Protein AF-A0A2Z6URV4-F1 (afdb_monomer)

Sequence (163 aa):
MILLESSAQSSVCFLTLTPKENLFCMLEANNQGENQIFLYEVVFSGSSGSLPQRFSRTVLRIPKSRMSQETQRLLRQGAKILSIKPLDPETVSIKPTSPPQPWWVEITTTQPKCLYYFGPFESFSEALSHQSGYIEDLQSESAVGINSEIKQCQPEVLTQEYF

Solvent-accessible surface area (backbone atoms only — not comparable to full-atom values): 10252 Å² total; per-residue (Å²): 135,84,88,84,82,88,80,88,79,92,79,87,81,88,76,97,72,59,84,74,57,56,65,68,71,66,74,80,80,73,100,82,54,74,83,39,31,25,40,35,34,32,36,50,61,79,91,75,79,101,60,94,73,77,70,52,75,44,76,43,83,39,39,54,85,45,40,69,63,52,50,54,52,38,53,76,62,46,35,46,79,76,45,79,42,77,47,60,82,54,82,82,44,91,68,66,96,50,79,84,58,36,24,29,36,37,37,41,31,60,38,70,34,33,41,38,53,47,70,82,22,98,37,68,68,58,37,58,69,49,50,60,58,59,51,53,52,41,48,73,71,64,46,36,70,73,46,76,49,79,44,70,55,80,78,94,64,51,69,48,80,57,133

Foldseek 3Di:
DDDDDDDDDDDDDDDDDDPVVVVVVPPPPDDPFQAWKKWWFKWQDDPDDDDPPPRDRDIDIHGPVCCVVVVVVCVVRRIDTPDIGTPPPCVVPDPPPDDFQFKWKWKAFDVQGKIAIDDRHNDPVVNVVCNVVVVVVCVVVVTHDIDIDIDRDDDPDGMDTDD

Secondary structure (DSSP, 8-state):
------------------TTTHHHHT----SS-TT-EEEEEEEE----SSS-----EEEEEEEGGGHHHHHHHHHHTTEEEEEEEEE-GGGSS---SSPPPPEEEEEEETBTEEEEEEEEESSHHHHHHHHHHHHHHHHHTT-BS-EEEEEE---S-SEEEE-

Radius of gyration: 31.07 Å; Cα contacts (8 Å, |Δi|>4): 210; chains: 1; bounding box: 73×32×101 Å

Mean predicted aligned error: 18.46 Å

Nearest PDB structures (foldseek):
  7ext-assembly1_a1  TM=7.953E-01  e=1.499E-01  Picosynechococcus sp. PCC 7002
  7eyd-assembly1_N7  TM=6.456E-01  e=1.680E-01  Nostoc sp. PCC 7120 = FACHB-418
  7eyd-assembly1_N1  TM=5.554E-01  e=1.417E-01  Nostoc sp. PCC 7120 = FACHB-418
  7eyd-assembly1_G8  TM=6.753E-01  e=1.034E+00  Nostoc sp. PCC 7120 = FACHB-418
  7ext-assembly1_N7  TM=7.117E-01  e=2.715E+00  Picosynechococcus sp. PCC 7002

Organism: NCBI:txid1979544

pLDDT: mean 72.74, std 21.26, range [30.39, 96.75]

Structure (mmCIF, N/CA/C/O backbone):
data_AF-A0A2Z6URV4-F1
#
_entry.id   AF-A0A2Z6URV4-F1
#
loop_
_atom_site.group_PDB
_atom_site.id
_atom_site.type_symbol
_atom_site.label_atom_id
_atom_site.label_alt_id
_atom_site.label_comp_id
_atom_site.label_asym_id
_atom_site.label_entity_id
_atom_site.label_seq_id
_atom_site.pdbx_PDB_ins_code
_atom_site.Cartn_x
_atom_site.Cartn_y
_atom_site.Cartn_z
_atom_site.occupancy
_atom_site.B_iso_or_equiv
_atom_site.auth_seq_id
_atom_site.auth_comp_id
_atom_site.auth_asym_id
_atom_site.auth_atom_id
_atom_site.pdbx_PDB_model_num
ATOM 1 N N . MET A 1 1 ? 14.834 0.439 -72.183 1.00 32.91 1 MET A N 1
ATOM 2 C CA . MET A 1 1 ? 13.738 1.304 -71.711 1.00 32.91 1 MET A CA 1
ATOM 3 C C . MET A 1 1 ? 12.873 0.462 -70.788 1.00 32.91 1 MET A C 1
ATOM 5 O O . MET A 1 1 ? 12.357 -0.536 -71.255 1.00 32.91 1 MET A O 1
ATOM 9 N N . ILE A 1 2 ? 12.789 0.876 -69.519 1.00 31.44 2 ILE A N 1
ATOM 10 C CA . ILE A 1 2 ? 11.707 0.610 -68.553 1.00 31.44 2 ILE A CA 1
ATOM 11 C C . ILE A 1 2 ? 11.575 -0.817 -67.959 1.00 31.44 2 ILE A C 1
ATOM 13 O O . ILE A 1 2 ? 11.207 -1.762 -68.639 1.00 31.44 2 ILE A O 1
ATOM 17 N N . LEU A 1 3 ? 11.844 -0.842 -66.641 1.00 39.00 3 LEU A N 1
ATOM 18 C CA . LEU A 1 3 ? 11.206 -1.535 -65.503 1.00 39.00 3 LEU A CA 1
ATOM 19 C C . LEU A 1 3 ? 10.909 -3.040 -65.556 1.00 39.00 3 LEU A C 1
ATOM 21 O O . LEU A 1 3 ? 10.196 -3.513 -66.428 1.00 39.00 3 LEU A O 1
ATOM 25 N N . LEU A 1 4 ? 11.280 -3.716 -64.461 1.00 30.39 4 LEU A N 1
ATOM 26 C CA . LEU A 1 4 ? 10.335 -4.471 -63.628 1.00 30.39 4 LEU A CA 1
ATOM 27 C C . LEU A 1 4 ? 10.870 -4.548 -62.186 1.00 30.39 4 LEU A C 1
ATOM 29 O O . LEU A 1 4 ? 11.979 -5.019 -61.938 1.00 30.39 4 LEU A O 1
ATOM 33 N N . GLU A 1 5 ? 10.075 -4.014 -61.260 1.00 35.75 5 GLU A N 1
ATOM 34 C CA . GLU A 1 5 ? 10.215 -4.162 -59.812 1.00 35.75 5 GLU A CA 1
ATOM 35 C C . GLU A 1 5 ? 9.724 -5.539 -59.332 1.00 35.75 5 GLU A C 1
ATOM 37 O O . GLU A 1 5 ? 8.791 -6.100 -59.896 1.00 35.75 5 GLU A O 1
ATOM 42 N N . SER A 1 6 ? 10.305 -5.959 -58.200 1.00 38.31 6 SER A N 1
ATOM 43 C CA . SER A 1 6 ? 9.721 -6.750 -57.105 1.00 38.31 6 SER A CA 1
ATOM 44 C C . SER A 1 6 ? 9.217 -8.177 -57.378 1.00 38.31 6 SER A C 1
ATOM 46 O O . SER A 1 6 ? 8.187 -8.389 -58.005 1.00 38.31 6 SER A O 1
ATOM 48 N N . SER A 1 7 ? 9.881 -9.168 -56.768 1.00 33.09 7 SER A N 1
ATOM 49 C CA . SER A 1 7 ? 9.274 -10.019 -55.726 1.00 33.09 7 SER A CA 1
ATOM 50 C C . SER A 1 7 ? 10.243 -11.123 -55.269 1.00 33.09 7 SER A C 1
ATOM 52 O O . SER A 1 7 ? 10.761 -11.883 -56.078 1.00 33.09 7 SER A O 1
ATOM 54 N N . ALA A 1 8 ? 10.467 -11.152 -53.952 1.00 39.38 8 ALA A N 1
ATOM 55 C CA . ALA A 1 8 ? 10.707 -12.291 -53.061 1.00 39.38 8 ALA A CA 1
ATOM 56 C C . ALA A 1 8 ? 11.525 -13.513 -53.552 1.00 39.38 8 ALA A C 1
ATOM 58 O O . ALA A 1 8 ? 11.073 -14.273 -54.395 1.00 39.38 8 ALA A O 1
ATOM 59 N N . GLN A 1 9 ? 12.610 -13.849 -52.843 1.00 36.88 9 GLN A N 1
ATOM 60 C CA . GLN A 1 9 ? 12.601 -14.950 -51.859 1.00 36.88 9 GLN A CA 1
ATOM 61 C C . GLN A 1 9 ? 13.996 -15.244 -51.293 1.00 36.88 9 GLN A C 1
ATOM 63 O O . GLN A 1 9 ? 14.998 -15.340 -51.993 1.00 36.88 9 GLN A O 1
ATOM 68 N N . SER A 1 10 ? 13.984 -15.389 -49.971 1.00 43.56 10 SER A N 1
ATOM 69 C CA . SER A 1 10 ? 14.932 -16.093 -49.117 1.00 43.56 10 SER A CA 1
ATOM 70 C C . SER A 1 10 ? 15.637 -17.275 -49.796 1.00 43.56 10 SER A C 1
ATOM 72 O O . SER A 1 10 ? 14.978 -18.198 -50.263 1.00 43.56 10 SER A O 1
ATOM 74 N N . SER A 1 11 ? 16.970 -17.300 -49.747 1.00 36.69 11 SER A N 1
ATOM 75 C CA . SER A 1 11 ? 17.703 -18.557 -49.593 1.00 36.69 11 SER A CA 1
ATOM 76 C C . SER A 1 11 ? 19.058 -18.317 -48.930 1.00 36.69 11 SER A C 1
ATOM 78 O O . SER A 1 11 ? 20.014 -17.814 -49.514 1.00 36.69 11 SER A O 1
ATOM 80 N N . VAL A 1 12 ? 19.060 -18.687 -47.658 1.00 45.56 12 VAL A N 1
ATOM 81 C CA . VAL A 1 12 ? 20.154 -18.992 -46.737 1.00 45.56 12 VAL A CA 1
ATOM 82 C C . VAL A 1 12 ? 21.367 -19.622 -47.431 1.00 45.56 12 VAL A C 1
ATOM 84 O O . VAL A 1 12 ? 21.182 -20.540 -48.223 1.00 45.56 12 VAL A O 1
ATOM 87 N N . CYS A 1 13 ? 22.590 -19.226 -47.050 1.00 33.91 13 CYS A N 1
ATOM 88 C CA . CYS A 1 13 ? 23.722 -20.158 -47.019 1.00 33.91 13 CYS A CA 1
ATOM 89 C C . CYS A 1 13 ? 24.856 -19.713 -46.073 1.00 33.91 13 CYS A C 1
ATOM 91 O O . CYS A 1 13 ? 25.633 -18.810 -46.368 1.00 33.91 13 CYS A O 1
ATOM 93 N N . PHE A 1 14 ? 24.915 -20.430 -44.949 1.00 39.03 14 PHE A N 1
ATOM 94 C CA . PHE A 1 14 ? 26.094 -20.998 -44.288 1.00 39.03 14 PHE A CA 1
ATOM 95 C C . PHE A 1 14 ? 27.317 -20.114 -44.025 1.00 39.03 14 PHE A C 1
ATOM 97 O O . PHE A 1 14 ? 28.254 -20.064 -44.814 1.00 39.03 14 PHE A O 1
ATOM 104 N N . LEU A 1 15 ? 27.404 -19.627 -42.785 1.00 32.34 15 LEU A N 1
ATOM 105 C CA . LEU A 1 15 ? 28.657 -19.687 -42.038 1.00 32.34 15 LEU A CA 1
ATOM 106 C C . LEU A 1 15 ? 28.385 -20.384 -40.705 1.00 32.34 15 LEU A C 1
ATOM 108 O O . LEU A 1 15 ? 27.363 -20.168 -40.061 1.00 32.34 15 LEU A O 1
ATOM 112 N N . THR A 1 16 ? 29.281 -21.300 -40.373 1.00 39.88 16 THR A N 1
ATOM 113 C CA . THR A 1 16 ? 29.257 -22.214 -39.234 1.00 39.88 16 THR A CA 1
ATOM 114 C C . THR A 1 16 ? 29.118 -21.453 -37.919 1.00 39.88 16 THR A C 1
ATOM 116 O O . THR A 1 16 ? 30.080 -20.839 -37.460 1.00 39.88 16 THR A O 1
ATOM 119 N N . LEU A 1 17 ? 27.934 -21.497 -37.315 1.00 36.38 17 LEU A N 1
ATOM 120 C CA . LEU A 1 17 ? 27.650 -20.843 -36.043 1.00 36.38 17 LEU A CA 1
ATOM 121 C C . LEU A 1 17 ? 27.119 -21.877 -35.056 1.00 36.38 17 LEU A C 1
ATOM 123 O O . LEU A 1 17 ? 26.386 -22.805 -35.403 1.00 36.38 17 LEU A O 1
ATOM 127 N N . THR A 1 18 ? 27.619 -21.778 -33.835 1.00 41.25 18 THR A N 1
ATOM 128 C CA . THR A 1 18 ? 27.490 -22.812 -32.806 1.00 41.25 18 THR A CA 1
ATOM 129 C C . THR A 1 18 ? 26.054 -22.884 -32.267 1.00 41.25 18 THR A C 1
ATOM 131 O O . THR A 1 18 ? 25.311 -21.905 -32.360 1.00 41.25 18 THR A O 1
ATOM 134 N N . PRO A 1 19 ? 25.636 -23.995 -31.624 1.00 42.56 19 PRO A N 1
ATOM 135 C CA . PRO A 1 19 ? 24.257 -24.180 -31.151 1.00 42.56 19 PRO A CA 1
ATOM 136 C C . PRO A 1 19 ? 23.740 -23.090 -30.193 1.00 42.56 19 PRO A C 1
ATOM 138 O O . PRO A 1 19 ? 22.533 -22.964 -30.008 1.00 42.56 19 PRO A O 1
ATOM 141 N N . LYS A 1 20 ? 24.631 -22.292 -29.583 1.00 40.00 20 LYS A N 1
ATOM 142 C CA . LYS A 1 20 ? 24.274 -21.192 -28.672 1.00 40.00 20 LYS A CA 1
ATOM 143 C C . LYS A 1 20 ? 23.877 -19.894 -29.380 1.00 40.00 20 LYS A C 1
ATOM 145 O O . LYS A 1 20 ? 23.189 -19.081 -28.774 1.00 40.00 20 LYS A O 1
ATOM 150 N N . GLU A 1 21 ? 24.252 -19.706 -30.643 1.00 40.84 21 GLU A N 1
ATOM 151 C CA . GLU A 1 21 ? 23.879 -18.513 -31.423 1.00 40.84 21 GLU A CA 1
ATOM 152 C C . GLU A 1 21 ? 22.463 -18.630 -32.003 1.00 40.84 21 GLU A C 1
ATOM 154 O O . GLU A 1 21 ? 21.810 -17.626 -32.281 1.00 40.84 21 GLU A O 1
ATOM 159 N N . ASN A 1 22 ? 21.932 -19.855 -32.061 1.00 37.19 22 ASN A N 1
ATOM 160 C CA . ASN A 1 22 ? 20.569 -20.131 -32.506 1.00 37.19 22 ASN A CA 1
ATOM 161 C C . ASN A 1 22 ? 19.503 -19.576 -31.539 1.00 37.19 22 ASN A C 1
ATOM 163 O O . ASN A 1 22 ? 18.389 -19.263 -31.947 1.00 37.19 22 ASN A O 1
ATOM 167 N N . LEU A 1 23 ? 19.853 -19.364 -30.264 1.00 41.25 23 LEU A N 1
ATOM 168 C CA . LEU A 1 23 ? 18.936 -18.745 -29.304 1.00 41.25 23 LEU A CA 1
ATOM 169 C C . LEU A 1 23 ? 18.736 -17.243 -29.577 1.00 41.25 23 LEU A C 1
ATOM 171 O O . LEU A 1 23 ? 17.690 -16.696 -29.240 1.00 41.25 23 LEU A O 1
ATOM 175 N N . PHE A 1 24 ? 19.710 -16.576 -30.207 1.00 43.00 24 PHE A N 1
ATOM 176 C CA . PHE A 1 24 ? 19.638 -15.136 -30.468 1.00 43.00 24 PHE A CA 1
ATOM 177 C C . PHE A 1 24 ? 18.809 -14.814 -31.720 1.00 43.00 24 PHE A C 1
ATOM 179 O O . PHE A 1 24 ? 18.097 -13.814 -31.739 1.00 43.00 24 PHE A O 1
ATOM 186 N N . CYS A 1 25 ? 18.836 -15.686 -32.734 1.00 38.28 25 CYS A N 1
ATOM 187 C CA . CYS A 1 25 ? 18.026 -15.540 -33.950 1.00 38.28 25 CYS A CA 1
ATOM 188 C C . CYS A 1 25 ? 16.560 -15.978 -33.783 1.00 38.28 25 CYS A C 1
ATOM 190 O O . CYS A 1 25 ? 15.726 -15.619 -34.606 1.00 38.28 25 CYS A O 1
ATOM 192 N N . MET A 1 26 ? 16.217 -16.730 -32.733 1.00 34.28 26 MET A N 1
ATOM 193 C CA . MET A 1 26 ? 14.846 -17.215 -32.512 1.00 34.28 26 MET A CA 1
ATOM 194 C C . MET A 1 26 ? 13.919 -16.224 -31.786 1.00 34.28 26 MET A C 1
ATOM 196 O O . MET A 1 26 ? 12.723 -16.484 -31.673 1.00 34.28 26 MET A O 1
ATOM 200 N N . LEU A 1 27 ? 14.420 -15.081 -31.309 1.00 46.38 27 LEU A N 1
ATOM 201 C CA . LEU A 1 27 ? 13.614 -14.074 -30.599 1.00 46.38 27 LEU A CA 1
ATOM 202 C C . LEU A 1 27 ? 12.979 -13.028 -31.536 1.00 46.38 27 LEU A C 1
ATOM 204 O O . LEU A 1 27 ? 12.795 -11.875 -31.150 1.00 46.38 27 LEU A O 1
ATOM 208 N N . GLU A 1 28 ? 12.601 -13.424 -32.751 1.00 52.31 28 GLU A N 1
ATOM 209 C CA . GLU A 1 28 ? 11.844 -12.582 -33.693 1.00 52.31 28 GLU A CA 1
ATOM 210 C C . GLU A 1 28 ? 10.381 -13.035 -33.846 1.00 52.31 28 GLU A C 1
ATOM 212 O O . GLU A 1 28 ? 9.791 -12.954 -34.919 1.00 52.31 28 GLU A O 1
ATOM 217 N N . ALA A 1 29 ? 9.756 -13.488 -32.757 1.00 46.50 29 ALA A N 1
ATOM 218 C CA . ALA A 1 29 ? 8.335 -13.833 -32.743 1.00 46.50 29 ALA A CA 1
ATOM 219 C C . ALA A 1 29 ? 7.583 -13.062 -31.649 1.00 46.50 29 ALA A C 1
ATOM 221 O O . ALA A 1 29 ? 7.382 -13.561 -30.546 1.00 46.50 29 ALA A O 1
ATOM 222 N N . ASN A 1 30 ? 7.225 -11.808 -31.946 1.00 47.50 30 ASN A N 1
ATOM 223 C CA . ASN A 1 30 ? 5.899 -11.211 -31.712 1.00 47.50 30 ASN A CA 1
ATOM 224 C C . ASN A 1 30 ? 5.965 -9.682 -31.804 1.00 47.50 30 ASN A C 1
ATOM 226 O O . ASN A 1 30 ? 6.687 -9.008 -31.066 1.00 47.50 30 ASN A O 1
ATOM 230 N N . ASN A 1 31 ? 5.160 -9.145 -32.717 1.00 54.34 31 ASN A N 1
ATOM 231 C CA . ASN A 1 31 ? 5.124 -7.742 -33.108 1.00 54.34 31 ASN A CA 1
ATOM 232 C C . ASN A 1 31 ? 4.246 -6.900 -32.152 1.00 54.34 31 ASN A C 1
ATOM 234 O O . ASN A 1 31 ? 3.222 -6.345 -32.536 1.00 54.34 31 ASN A O 1
ATOM 238 N N . GLN A 1 32 ? 4.608 -6.887 -30.865 1.00 49.88 32 GLN A N 1
ATOM 239 C CA . GLN A 1 32 ? 3.918 -6.145 -29.792 1.00 49.88 32 GLN A CA 1
ATOM 240 C C . GLN A 1 32 ? 4.928 -5.410 -28.881 1.00 49.88 32 GLN A C 1
ATOM 242 O O . GLN A 1 32 ? 4.760 -5.335 -27.669 1.00 49.88 32 GLN A O 1
ATOM 247 N N . GLY A 1 33 ? 6.028 -4.888 -29.441 1.00 53.69 33 GLY A N 1
ATOM 248 C CA . GLY A 1 33 ? 7.065 -4.224 -28.635 1.00 53.69 33 GLY A CA 1
ATOM 249 C C . GLY A 1 33 ? 8.166 -3.502 -29.412 1.00 53.69 33 GLY A C 1
ATOM 250 O O . GLY A 1 33 ? 9.303 -3.461 -28.943 1.00 53.69 33 GLY A O 1
ATOM 251 N N . GLU A 1 34 ? 7.874 -2.954 -30.598 1.00 57.16 34 GLU A N 1
ATOM 252 C CA . GLU A 1 34 ? 8.893 -2.326 -31.463 1.00 57.16 34 GLU A CA 1
ATOM 253 C C . GLU A 1 34 ? 9.582 -1.103 -30.835 1.00 57.16 34 GLU A C 1
ATOM 255 O O . GLU A 1 34 ? 10.716 -0.787 -31.194 1.00 57.16 34 GLU A O 1
ATOM 260 N N . ASN A 1 35 ? 8.954 -0.457 -29.847 1.00 63.41 35 ASN A N 1
ATOM 261 C CA . ASN A 1 35 ? 9.503 0.730 -29.186 1.00 63.41 35 ASN A CA 1
ATOM 262 C C . ASN A 1 35 ? 10.255 0.434 -27.873 1.00 63.41 35 ASN A C 1
ATOM 264 O O . ASN A 1 35 ? 10.604 1.358 -27.138 1.00 63.41 35 ASN A O 1
ATOM 268 N N . GLN A 1 36 ? 10.507 -0.840 -27.549 1.00 74.81 36 GLN A N 1
ATOM 269 C CA . GLN A 1 36 ? 11.273 -1.196 -26.355 1.00 74.81 36 GLN A CA 1
ATOM 270 C C . GLN A 1 36 ? 12.756 -0.866 -26.575 1.00 74.81 36 GLN A C 1
ATOM 272 O O . GLN A 1 36 ? 13.424 -1.460 -27.421 1.00 74.81 36 GLN A O 1
ATOM 277 N N . ILE A 1 37 ? 13.278 0.099 -25.823 1.00 80.00 37 ILE A N 1
ATOM 278 C CA . ILE A 1 37 ? 14.696 0.475 -25.843 1.00 80.00 37 ILE A CA 1
ATOM 279 C C . ILE A 1 37 ? 15.424 -0.357 -24.787 1.00 80.00 37 ILE A C 1
ATOM 281 O O . ILE A 1 37 ? 14.854 -0.674 -23.753 1.00 80.00 37 ILE A O 1
ATOM 285 N N . PHE A 1 38 ? 16.684 -0.702 -25.019 1.00 81.69 38 PHE A N 1
ATOM 286 C CA . PHE A 1 38 ? 17.552 -1.375 -24.058 1.00 81.69 38 PHE A CA 1
ATOM 287 C C . PHE A 1 38 ? 18.793 -0.529 -23.775 1.00 81.69 38 PHE A C 1
ATOM 289 O O . PHE A 1 38 ? 19.325 0.127 -24.669 1.00 81.69 38 PHE A O 1
ATOM 296 N N . LEU A 1 39 ? 19.266 -0.550 -22.533 1.00 83.19 39 LEU A N 1
ATOM 297 C CA . LEU A 1 39 ? 20.529 0.033 -22.104 1.00 83.19 39 LEU A CA 1
ATOM 298 C C . LEU A 1 39 ? 21.617 -1.035 -22.129 1.00 83.19 39 LEU A C 1
ATOM 300 O O . LEU A 1 39 ? 21.565 -2.005 -21.374 1.00 83.19 39 LEU A O 1
ATOM 304 N N . TYR A 1 40 ? 22.598 -0.829 -22.997 1.00 84.44 40 TYR A N 1
ATOM 305 C CA . TYR A 1 40 ? 23.772 -1.669 -23.159 1.00 84.44 40 TYR A CA 1
ATOM 306 C C . TYR A 1 40 ? 24.953 -0.992 -22.506 1.00 84.44 40 TYR A C 1
ATOM 308 O O . TYR A 1 40 ? 25.464 0.007 -23.004 1.00 84.44 40 TYR A O 1
ATOM 316 N N . GLU A 1 41 ? 25.408 -1.544 -21.401 1.00 84.06 41 GLU A N 1
ATOM 317 C CA . GLU A 1 41 ? 26.642 -1.112 -20.786 1.00 84.06 41 GLU A CA 1
ATOM 318 C C . GLU A 1 41 ? 27.808 -1.855 -21.430 1.00 84.06 41 GLU A C 1
ATOM 320 O O . GLU A 1 41 ? 27.907 -3.077 -21.326 1.00 84.06 41 GLU A O 1
ATOM 325 N N . VAL A 1 42 ? 28.675 -1.126 -22.125 1.00 82.94 42 VAL A N 1
ATOM 326 C CA . VAL A 1 42 ? 29.760 -1.694 -22.925 1.00 82.94 42 VAL A CA 1
ATOM 327 C C . VAL A 1 42 ? 31.103 -1.085 -22.556 1.00 82.94 42 VAL A C 1
ATOM 329 O O . VAL A 1 42 ? 31.213 0.087 -22.189 1.00 82.94 42 VAL A O 1
ATOM 332 N N . VAL A 1 43 ? 32.152 -1.890 -22.675 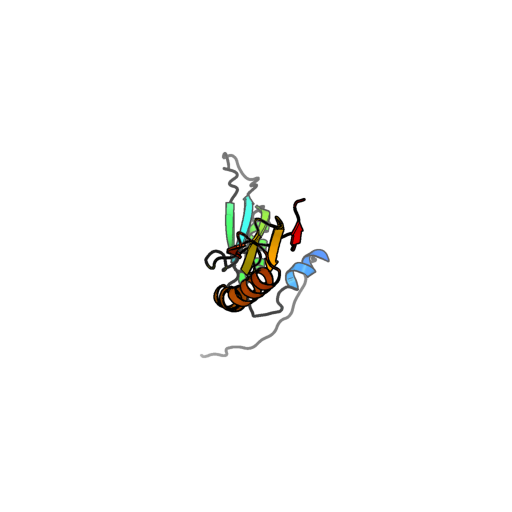1.00 82.44 43 VAL A N 1
ATOM 333 C CA . VAL A 1 43 ? 33.541 -1.459 -22.521 1.00 82.44 43 VAL A CA 1
ATOM 334 C C . VAL A 1 43 ? 34.287 -1.772 -23.807 1.00 82.44 43 VAL A C 1
ATOM 336 O O . VAL A 1 43 ? 34.326 -2.919 -24.244 1.00 82.44 43 VAL A O 1
ATOM 339 N N . PHE A 1 44 ? 34.909 -0.759 -24.400 1.00 71.44 44 PHE A N 1
ATOM 340 C CA . PHE A 1 44 ? 35.762 -0.923 -25.572 1.00 71.44 44 PHE A CA 1
ATOM 34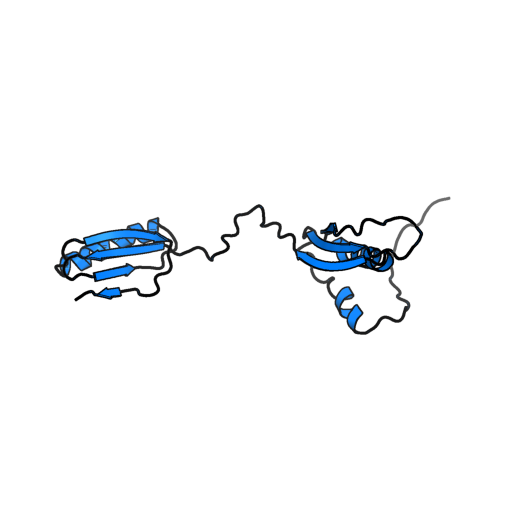1 C C . PHE A 1 44 ? 37.187 -1.205 -25.114 1.00 71.44 44 PHE A C 1
ATOM 343 O O . PHE A 1 44 ? 37.810 -0.355 -24.479 1.00 71.44 44 PHE A O 1
ATOM 350 N N . SER A 1 45 ? 37.703 -2.394 -25.417 1.00 62.97 45 SER A N 1
ATOM 351 C CA . SER A 1 45 ? 39.097 -2.748 -25.156 1.00 62.97 45 SER A CA 1
ATOM 352 C C . SER A 1 45 ? 39.830 -2.800 -26.493 1.00 62.97 45 SER A C 1
ATOM 354 O O . SER A 1 45 ? 39.869 -3.832 -27.152 1.00 62.97 45 SER A O 1
ATOM 356 N N . GLY A 1 46 ? 40.325 -1.651 -26.954 1.00 57.31 46 GLY A N 1
ATOM 357 C CA . GLY A 1 46 ? 41.094 -1.580 -28.194 1.00 57.31 46 GLY A CA 1
ATOM 358 C C . GLY A 1 46 ? 42.536 -2.019 -27.958 1.00 57.31 46 GLY A C 1
ATOM 359 O O . GLY A 1 46 ? 43.255 -1.370 -27.205 1.00 57.31 46 GLY A O 1
ATOM 360 N N . SER A 1 47 ? 42.975 -3.088 -28.622 1.00 57.09 47 SER A N 1
ATOM 361 C CA . SER A 1 47 ? 44.394 -3.401 -28.811 1.00 57.09 47 SER A CA 1
ATOM 362 C C . SER A 1 47 ? 44.832 -2.944 -30.204 1.00 57.09 47 SER A C 1
ATOM 364 O O . SER A 1 47 ? 44.975 -3.756 -31.115 1.00 57.09 47 SER A O 1
ATOM 366 N N . SER A 1 48 ? 45.008 -1.639 -30.407 1.00 54.16 48 SER A N 1
ATOM 367 C CA . SER A 1 48 ? 45.636 -1.136 -31.634 1.00 54.16 48 SER A CA 1
ATOM 368 C C . SER A 1 48 ? 46.248 0.253 -31.430 1.00 54.16 48 SER A C 1
ATOM 370 O O . SER A 1 48 ? 45.524 1.241 -31.394 1.00 54.16 48 SER A O 1
ATOM 372 N N . GLY A 1 49 ? 47.582 0.309 -31.339 1.00 52.97 49 GLY A N 1
ATOM 373 C CA . GLY A 1 49 ? 48.389 1.483 -31.704 1.00 52.97 49 GLY A CA 1
ATOM 374 C C . GLY A 1 49 ? 48.514 2.630 -30.688 1.00 52.97 49 GLY A C 1
ATOM 375 O O . GLY A 1 49 ? 47.693 3.534 -30.660 1.00 52.97 49 GLY A O 1
ATOM 376 N N . SER A 1 50 ? 49.608 2.613 -29.917 1.00 53.44 50 SER A N 1
ATOM 377 C CA . SER A 1 50 ? 50.454 3.753 -29.482 1.00 53.44 50 SER A CA 1
ATOM 378 C C . SER A 1 50 ? 49.866 5.089 -28.972 1.00 53.44 50 SER A C 1
ATOM 380 O O . SER A 1 50 ? 50.621 6.055 -28.884 1.00 53.44 50 SER A O 1
ATOM 382 N N . LEU A 1 51 ? 48.600 5.190 -28.566 1.00 45.78 51 LEU A N 1
ATOM 383 C CA . LEU A 1 51 ? 48.080 6.352 -27.824 1.00 45.78 51 LEU A CA 1
ATOM 384 C C . LEU A 1 51 ? 47.322 5.895 -26.566 1.00 45.78 51 LEU A C 1
ATOM 386 O O . LEU A 1 51 ? 46.752 4.802 -26.578 1.00 45.78 51 LEU A O 1
ATOM 390 N N . PRO A 1 52 ? 47.306 6.683 -25.468 1.00 45.56 52 PRO A N 1
ATOM 391 C CA . PRO A 1 52 ? 46.570 6.331 -24.255 1.00 45.56 52 PRO A CA 1
ATOM 392 C C . PRO A 1 52 ? 45.060 6.373 -24.534 1.00 45.56 52 PRO A C 1
ATOM 394 O O . PRO A 1 52 ? 44.386 7.391 -24.381 1.00 45.56 52 PRO A O 1
ATOM 397 N N . GLN A 1 53 ? 44.539 5.239 -24.994 1.00 54.22 53 GLN A N 1
ATOM 398 C CA . GLN A 1 53 ? 43.141 5.014 -25.320 1.00 54.22 53 GLN A CA 1
ATOM 399 C C . GLN A 1 53 ? 42.334 5.055 -24.017 1.00 54.22 53 GLN A C 1
ATOM 401 O O . GLN A 1 53 ? 42.426 4.157 -23.181 1.00 54.22 53 GLN A O 1
ATOM 406 N N . ARG A 1 54 ? 41.545 6.114 -23.817 1.00 51.12 54 ARG A N 1
ATOM 407 C CA . ARG A 1 54 ? 40.620 6.239 -22.682 1.00 51.12 54 ARG A CA 1
ATOM 408 C C . ARG A 1 54 ? 39.632 5.068 -22.737 1.00 51.12 54 ARG A C 1
ATOM 410 O O . ARG A 1 54 ? 38.696 5.099 -23.531 1.00 51.12 54 ARG A O 1
ATOM 417 N N . PHE A 1 55 ? 39.847 4.028 -21.928 1.00 54.88 55 PHE A N 1
ATOM 418 C CA . PHE A 1 55 ? 38.899 2.924 -21.751 1.00 54.88 55 PHE A CA 1
ATOM 419 C C . PHE A 1 55 ? 37.598 3.494 -21.173 1.00 54.88 55 PHE A C 1
ATOM 421 O O . PHE A 1 55 ? 37.447 3.688 -19.970 1.00 54.88 55 PHE A O 1
ATOM 428 N N . SER A 1 56 ? 36.680 3.853 -22.064 1.00 63.09 56 SER A N 1
ATOM 429 C CA . SER A 1 56 ? 35.439 4.542 -21.740 1.00 63.09 56 SER A CA 1
ATOM 430 C C . SER A 1 56 ? 34.326 3.515 -21.607 1.00 63.09 56 SER A C 1
ATOM 432 O O . SER A 1 56 ? 33.761 3.068 -22.609 1.00 63.09 56 SER A O 1
ATOM 434 N N . ARG A 1 57 ? 34.002 3.126 -20.371 1.00 77.62 57 ARG A N 1
ATOM 435 C CA . ARG A 1 57 ? 32.740 2.437 -20.075 1.00 77.62 57 ARG A CA 1
ATOM 436 C C . ARG A 1 57 ? 31.600 3.340 -20.538 1.00 77.62 57 ARG A C 1
ATOM 438 O O . ARG A 1 57 ? 31.491 4.472 -20.080 1.00 77.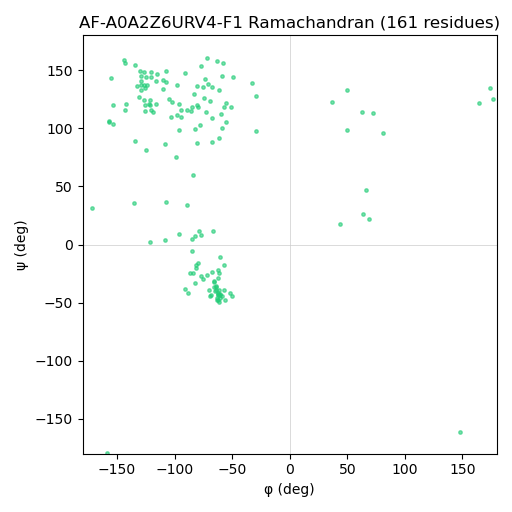62 57 ARG A O 1
ATOM 445 N N . THR A 1 58 ? 30.808 2.862 -21.487 1.00 76.62 58 THR A N 1
ATOM 446 C CA . THR A 1 58 ? 29.785 3.661 -22.168 1.00 76.62 58 THR A CA 1
ATOM 447 C C . THR A 1 58 ? 28.465 2.911 -22.138 1.00 76.62 58 THR A C 1
ATOM 449 O O . THR A 1 58 ? 28.440 1.693 -22.291 1.00 76.62 58 THR A O 1
ATOM 452 N N . VAL A 1 59 ? 27.366 3.635 -21.938 1.00 80.81 59 VAL A N 1
ATOM 453 C CA . VAL A 1 59 ? 26.012 3.075 -21.974 1.00 80.81 59 VAL A CA 1
ATOM 454 C C . VAL A 1 59 ? 25.339 3.497 -23.276 1.00 80.81 59 VAL A C 1
ATOM 456 O O . VAL A 1 59 ? 25.275 4.685 -23.584 1.00 80.81 59 VAL A O 1
ATOM 459 N N . LEU A 1 60 ? 24.847 2.529 -24.045 1.00 82.81 60 LEU A N 1
ATOM 460 C CA . LEU A 1 60 ? 24.188 2.730 -25.334 1.00 82.81 60 LEU A CA 1
ATOM 461 C C . LEU A 1 60 ? 22.694 2.427 -25.225 1.00 82.81 60 LEU A C 1
ATOM 463 O O . LEU A 1 60 ? 22.300 1.475 -24.560 1.00 82.81 60 LEU A O 1
ATOM 467 N N . ARG A 1 61 ? 21.861 3.222 -25.900 1.00 82.38 61 ARG A N 1
ATOM 468 C CA . ARG A 1 61 ? 20.411 3.007 -26.008 1.00 82.38 61 ARG A CA 1
ATOM 469 C C . ARG A 1 61 ? 20.118 2.311 -27.332 1.00 82.38 61 ARG A C 1
ATOM 471 O O . ARG A 1 61 ? 20.284 2.924 -28.381 1.00 82.38 61 ARG A O 1
ATOM 478 N N . ILE A 1 62 ? 19.692 1.056 -27.285 1.00 83.31 62 ILE A N 1
ATOM 479 C CA . ILE A 1 62 ? 19.492 0.215 -28.468 1.00 83.31 62 ILE A CA 1
ATOM 480 C C . ILE A 1 62 ? 18.025 -0.227 -28.529 1.00 83.31 62 ILE A C 1
ATOM 482 O O . ILE A 1 62 ? 17.578 -0.945 -27.635 1.00 83.31 62 ILE A O 1
ATOM 486 N N . PRO A 1 63 ? 17.250 0.187 -29.548 1.00 83.56 63 PRO A N 1
ATOM 487 C CA . PRO A 1 63 ? 15.909 -0.342 -29.781 1.00 83.56 63 PRO A CA 1
ATOM 488 C C . PRO A 1 63 ? 15.935 -1.856 -29.998 1.00 83.56 63 PRO A C 1
ATOM 490 O O . PRO A 1 63 ? 16.852 -2.373 -30.640 1.00 83.56 63 PRO A O 1
ATOM 493 N N . LYS A 1 64 ? 14.899 -2.561 -29.535 1.00 80.25 64 LYS A N 1
ATOM 494 C CA . LYS A 1 64 ? 14.760 -4.016 -29.691 1.00 80.25 64 LYS A CA 1
ATOM 495 C C . LYS A 1 64 ? 14.922 -4.457 -31.148 1.00 80.25 64 LYS A C 1
ATOM 497 O O . LYS A 1 64 ? 15.650 -5.406 -31.413 1.00 80.25 64 LYS A O 1
ATOM 502 N N . SER A 1 65 ? 14.338 -3.709 -32.086 1.00 76.62 65 SER A N 1
ATOM 503 C CA . SER A 1 65 ? 14.426 -3.967 -33.533 1.00 76.62 65 SER A CA 1
ATOM 504 C C . SER A 1 65 ? 15.849 -3.917 -34.098 1.00 76.62 65 SER A C 1
ATOM 506 O O . SER A 1 65 ? 16.130 -4.531 -35.121 1.00 76.62 65 SER A O 1
ATOM 508 N N . ARG A 1 66 ? 16.770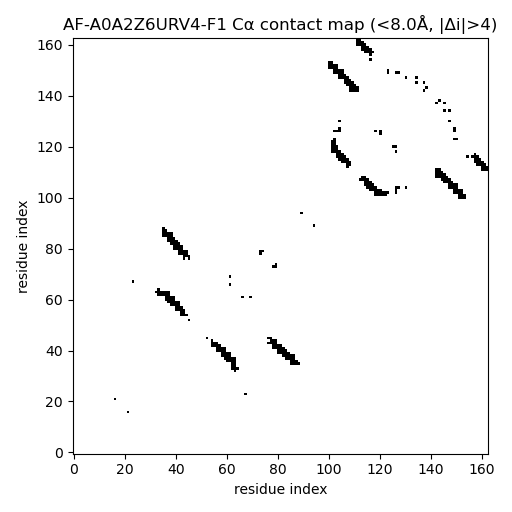 -3.201 -33.441 1.00 79.62 66 ARG A N 1
ATOM 509 C CA . ARG A 1 66 ? 18.169 -3.059 -33.876 1.00 79.62 66 ARG A CA 1
ATOM 510 C C . ARG A 1 66 ? 19.155 -3.822 -33.002 1.00 79.62 66 ARG A C 1
ATOM 512 O O . ARG A 1 66 ? 20.358 -3.750 -33.237 1.00 79.62 66 ARG A O 1
ATOM 519 N N . MET A 1 67 ? 18.667 -4.582 -32.025 1.00 80.50 67 MET A N 1
ATOM 520 C CA . MET A 1 67 ? 19.493 -5.281 -31.046 1.00 80.50 67 MET A CA 1
ATOM 521 C C . MET A 1 67 ? 20.511 -6.219 -31.700 1.00 80.50 67 MET A C 1
ATOM 523 O O . MET A 1 67 ? 21.694 -6.164 -31.369 1.00 80.50 67 MET A O 1
ATOM 527 N N . SER A 1 68 ? 20.063 -7.040 -32.652 1.00 80.88 68 SER A N 1
ATOM 528 C CA . SER A 1 68 ? 20.919 -7.991 -33.370 1.00 80.88 68 SER A CA 1
ATOM 529 C C . SER A 1 68 ? 22.023 -7.273 -34.161 1.00 80.88 68 SER A C 1
ATOM 531 O O . SER A 1 68 ? 23.211 -7.570 -34.005 1.00 80.88 68 SER A O 1
ATOM 533 N N . GLN A 1 69 ? 21.656 -6.236 -34.924 1.00 82.00 69 GLN A N 1
ATOM 534 C CA . GLN A 1 69 ? 22.596 -5.449 -35.726 1.00 82.00 69 GLN A CA 1
ATOM 535 C C . GLN A 1 69 ? 23.638 -4.719 -34.861 1.00 82.00 69 GLN A C 1
ATOM 537 O O . GLN A 1 69 ? 24.838 -4.788 -35.142 1.00 82.00 69 GLN A O 1
ATOM 542 N N . GLU A 1 70 ? 23.196 -4.043 -33.799 1.00 81.88 70 GLU A N 1
ATOM 543 C CA . GLU A 1 70 ? 24.071 -3.261 -32.922 1.00 81.88 70 GLU A CA 1
ATOM 544 C C . GLU A 1 70 ? 24.980 -4.167 -32.086 1.00 81.88 70 GLU A C 1
ATOM 546 O O . GLU A 1 70 ? 26.173 -3.896 -31.955 1.00 81.88 70 GLU A O 1
ATOM 551 N N . THR A 1 71 ? 24.463 -5.298 -31.598 1.00 80.94 71 THR A N 1
ATOM 552 C CA . THR A 1 71 ? 25.264 -6.303 -30.882 1.00 80.94 71 THR A CA 1
ATOM 553 C C . THR A 1 71 ? 26.367 -6.847 -31.786 1.00 80.94 71 THR A C 1
ATOM 555 O O . THR A 1 71 ? 27.533 -6.870 -31.392 1.00 80.94 71 THR A O 1
ATOM 558 N N . GLN A 1 72 ? 26.043 -7.201 -33.033 1.00 81.50 72 GLN A N 1
ATOM 559 C CA . GLN A 1 72 ? 27.041 -7.675 -33.989 1.00 81.50 72 GLN A CA 1
ATOM 560 C C . GLN A 1 72 ? 28.110 -6.611 -34.285 1.00 81.50 72 GLN A C 1
ATOM 562 O O . GLN A 1 72 ? 29.295 -6.933 -34.401 1.00 81.50 72 GLN A O 1
ATOM 567 N N . ARG A 1 73 ? 27.721 -5.335 -34.393 1.00 81.38 73 ARG A N 1
ATOM 568 C CA . ARG A 1 73 ? 28.663 -4.224 -34.582 1.00 81.38 73 ARG A CA 1
ATOM 569 C C . ARG A 1 73 ? 29.608 -4.071 -33.389 1.00 81.38 73 ARG A C 1
ATOM 571 O O . ARG A 1 73 ? 30.813 -3.948 -33.593 1.00 81.38 73 ARG A O 1
ATOM 578 N N . LEU A 1 74 ? 29.080 -4.122 -32.168 1.00 83.44 74 LEU A N 1
ATOM 579 C CA . LEU A 1 74 ? 29.858 -4.006 -30.932 1.00 83.44 74 LEU A CA 1
ATOM 580 C C . LEU A 1 74 ? 30.876 -5.142 -30.790 1.00 83.44 74 LEU A C 1
ATOM 582 O O . LEU A 1 74 ? 32.042 -4.888 -30.484 1.00 83.44 74 LEU A O 1
ATOM 586 N N . LEU A 1 75 ? 30.470 -6.376 -31.095 1.00 80.88 75 LEU A N 1
ATOM 587 C CA . LEU A 1 75 ? 31.364 -7.534 -31.065 1.00 80.88 75 LEU A CA 1
ATOM 588 C C . LEU A 1 75 ? 32.514 -7.399 -32.077 1.00 80.88 75 LEU A C 1
ATOM 590 O O . LEU A 1 75 ? 33.667 -7.639 -31.725 1.00 80.88 75 LEU A O 1
ATOM 594 N N . ARG A 1 76 ? 32.239 -6.932 -33.306 1.00 80.31 76 ARG A N 1
ATOM 595 C CA . ARG A 1 76 ? 33.280 -6.672 -34.325 1.00 80.31 76 ARG A CA 1
ATOM 596 C C . A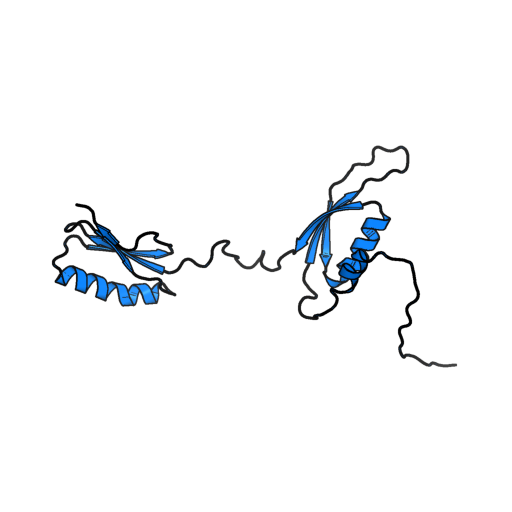RG A 1 76 ? 34.278 -5.595 -33.900 1.00 80.31 76 ARG A C 1
ATOM 598 O O . ARG A 1 76 ? 35.428 -5.631 -34.321 1.00 80.31 76 ARG A O 1
ATOM 605 N N . GLN A 1 77 ? 33.843 -4.648 -33.073 1.00 74.44 77 GLN A N 1
ATOM 606 C CA . GLN A 1 77 ? 34.679 -3.574 -32.534 1.00 74.44 77 GLN A CA 1
ATOM 607 C C . GLN A 1 77 ? 35.462 -3.986 -31.274 1.00 74.44 77 GLN A C 1
ATOM 609 O O . GLN A 1 77 ? 36.123 -3.142 -30.671 1.00 74.44 77 GLN A O 1
ATOM 614 N N . GLY A 1 78 ? 35.390 -5.255 -30.851 1.00 74.12 78 GLY A N 1
ATOM 615 C CA . GLY A 1 78 ? 36.056 -5.734 -29.637 1.00 74.12 78 GLY A CA 1
ATOM 616 C C . GLY A 1 78 ? 35.442 -5.177 -28.348 1.00 74.12 78 GLY A C 1
ATOM 617 O O . GLY A 1 78 ? 36.107 -5.125 -27.309 1.00 74.12 78 GLY A O 1
ATOM 618 N N . ALA A 1 79 ? 34.185 -4.728 -28.399 1.00 79.25 79 ALA A N 1
ATOM 619 C CA . ALA A 1 79 ? 33.472 -4.280 -27.217 1.00 79.25 79 ALA A CA 1
ATOM 620 C C . ALA A 1 79 ? 33.026 -5.484 -26.378 1.00 79.25 79 ALA A C 1
ATOM 622 O O . ALA A 1 79 ? 32.482 -6.463 -26.890 1.00 79.25 79 ALA A O 1
ATOM 623 N N . LYS A 1 80 ? 33.222 -5.390 -25.064 1.00 83.62 80 LYS A N 1
ATOM 624 C CA . LYS A 1 80 ? 32.674 -6.334 -24.090 1.00 83.62 80 LYS A CA 1
ATOM 625 C C . LYS A 1 80 ? 31.380 -5.759 -23.538 1.00 83.62 80 LYS A C 1
ATOM 627 O O . LYS A 1 80 ? 31.382 -4.668 -22.967 1.00 83.62 80 LYS A O 1
ATOM 632 N N . ILE A 1 81 ? 30.288 -6.490 -23.715 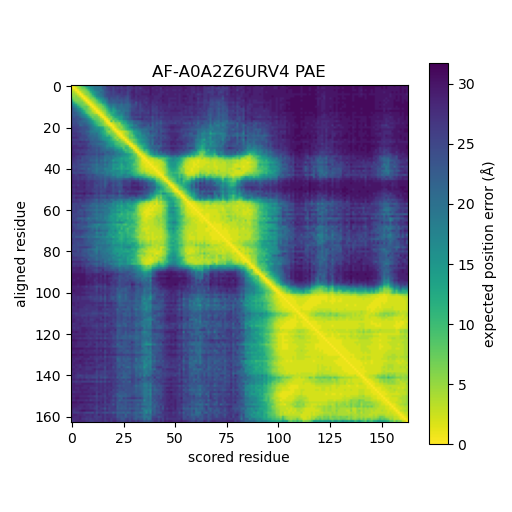1.00 84.19 81 ILE A N 1
ATOM 633 C CA . ILE A 1 81 ? 28.985 -6.136 -23.154 1.00 84.19 81 ILE A CA 1
ATOM 634 C C . ILE A 1 81 ? 28.982 -6.581 -21.691 1.00 84.19 81 ILE A C 1
ATOM 636 O O . ILE A 1 81 ? 29.181 -7.757 -21.399 1.00 84.19 81 ILE A O 1
ATOM 640 N N . LEU A 1 82 ? 28.803 -5.632 -20.778 1.00 81.25 82 LEU A N 1
ATOM 641 C CA . LEU A 1 82 ? 28.728 -5.875 -19.340 1.00 81.25 82 LEU A CA 1
ATOM 642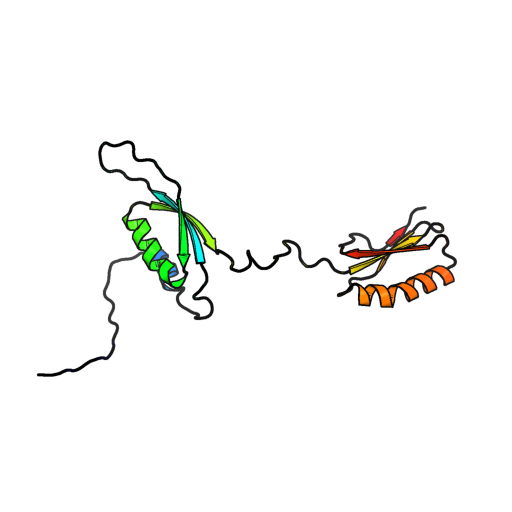 C C . LEU A 1 82 ? 27.296 -6.165 -18.894 1.00 81.25 82 LEU A C 1
ATOM 644 O O . LEU A 1 82 ? 27.074 -7.041 -18.063 1.00 81.25 82 LEU A O 1
ATOM 648 N N . SER A 1 83 ? 26.324 -5.418 -19.420 1.00 77.81 83 SER A N 1
ATOM 649 C CA . SER A 1 83 ? 24.926 -5.549 -19.015 1.00 77.81 83 SER A CA 1
ATOM 650 C C . SER A 1 83 ? 23.983 -5.074 -20.111 1.00 77.81 83 SER A C 1
ATOM 652 O O . SER A 1 83 ? 24.271 -4.098 -20.802 1.00 77.81 83 SER A O 1
ATOM 654 N N . ILE A 1 84 ? 22.849 -5.761 -20.239 1.00 80.81 84 ILE A N 1
ATOM 655 C CA . ILE A 1 84 ? 21.725 -5.379 -21.090 1.00 80.81 84 ILE A CA 1
ATOM 656 C C . ILE A 1 84 ? 20.513 -5.259 -20.173 1.00 80.81 84 ILE A C 1
ATOM 658 O O . ILE A 1 84 ? 20.155 -6.227 -19.503 1.00 80.81 84 ILE A O 1
ATOM 662 N N . LYS A 1 85 ? 19.889 -4.085 -20.124 1.00 82.88 85 LYS A N 1
ATOM 663 C CA . LYS A 1 85 ? 18.678 -3.846 -19.325 1.00 82.88 85 LYS A CA 1
ATOM 664 C C . LYS A 1 85 ? 17.589 -3.257 -20.212 1.00 82.88 85 LYS A C 1
ATOM 666 O O . LYS A 1 85 ? 17.915 -2.374 -21.002 1.00 82.88 85 LYS A O 1
ATOM 671 N N . PRO A 1 86 ? 16.323 -3.691 -20.119 1.00 77.19 86 PRO A N 1
ATOM 672 C CA . PRO A 1 86 ? 15.244 -2.962 -20.769 1.00 77.19 86 PRO A CA 1
ATOM 673 C C . PRO A 1 86 ? 15.173 -1.550 -20.175 1.00 77.19 86 PRO A C 1
ATOM 675 O O . PRO A 1 86 ? 15.249 -1.357 -18.962 1.00 77.19 86 PRO A O 1
ATOM 678 N N . LEU A 1 87 ? 15.086 -0.549 -21.044 1.00 70.12 87 LEU A N 1
ATOM 679 C CA . LEU A 1 87 ? 14.634 0.782 -20.683 1.00 70.12 87 LEU A CA 1
ATOM 680 C C . LEU A 1 87 ? 13.113 0.693 -20.661 1.00 70.12 87 LEU A C 1
ATOM 682 O O . LEU A 1 87 ? 12.458 0.880 -21.688 1.00 70.12 87 LEU A O 1
ATOM 686 N N . ASP A 1 88 ? 12.576 0.311 -19.508 1.00 64.06 88 ASP A N 1
ATOM 687 C CA . ASP A 1 88 ? 11.137 0.259 -19.311 1.00 64.06 88 ASP A CA 1
ATOM 688 C C . ASP A 1 88 ? 10.557 1.645 -19.647 1.00 64.06 88 ASP A C 1
ATOM 690 O O . ASP A 1 88 ? 10.946 2.632 -19.017 1.00 64.06 88 ASP A O 1
ATOM 694 N N . PRO A 1 89 ? 9.626 1.769 -20.611 1.00 54.44 89 PRO A N 1
ATOM 695 C CA . PRO A 1 89 ? 8.934 3.038 -20.858 1.00 54.44 89 PRO A CA 1
ATOM 696 C C . PRO A 1 89 ? 8.143 3.524 -19.625 1.00 54.44 89 PRO A C 1
ATOM 698 O O . PRO A 1 89 ? 7.720 4.674 -19.556 1.00 54.44 89 PRO A O 1
ATOM 701 N N . GLU A 1 90 ? 8.005 2.671 -18.613 1.00 50.12 90 GLU A N 1
ATOM 702 C CA . GLU A 1 90 ? 7.415 2.945 -17.307 1.00 50.12 90 GLU A CA 1
ATOM 703 C C . GLU A 1 90 ? 8.354 3.686 -16.333 1.00 50.12 90 GLU A C 1
ATOM 705 O O . GLU A 1 90 ? 8.029 3.825 -15.165 1.00 50.12 90 GLU A O 1
ATOM 710 N N . THR A 1 91 ? 9.497 4.236 -16.758 1.00 49.88 91 THR A N 1
ATOM 711 C CA . THR A 1 91 ? 10.239 5.207 -15.920 1.00 49.88 91 THR A CA 1
ATOM 712 C C . THR A 1 91 ? 9.695 6.642 -16.006 1.00 49.88 91 THR A C 1
ATOM 714 O O . THR A 1 91 ? 10.299 7.555 -15.450 1.00 49.88 91 THR A O 1
ATOM 717 N N . VAL A 1 92 ? 8.556 6.858 -16.684 1.00 54.19 92 VAL A N 1
ATOM 718 C CA . VAL A 1 92 ? 7.749 8.104 -16.619 1.00 54.19 92 VAL A CA 1
ATOM 719 C C . VAL A 1 92 ? 6.304 7.831 -16.156 1.00 54.19 92 VAL A C 1
ATOM 721 O O . VAL A 1 92 ? 5.504 8.749 -16.024 1.00 54.19 92 VAL A O 1
ATOM 724 N N . SER A 1 93 ? 5.963 6.585 -15.829 1.00 55.38 93 SER A N 1
ATOM 725 C CA . SER A 1 93 ? 4.713 6.254 -15.146 1.00 55.38 93 SER A CA 1
ATOM 726 C C . SER A 1 93 ? 5.094 5.610 -13.833 1.00 55.38 93 SER A C 1
ATOM 728 O O . SER A 1 93 ? 5.734 4.570 -13.850 1.00 55.38 93 SER A O 1
ATOM 730 N N . ILE A 1 94 ? 4.778 6.271 -12.721 1.00 56.44 94 ILE A N 1
ATOM 731 C CA . ILE A 1 94 ? 4.940 5.801 -11.341 1.00 56.44 94 ILE A CA 1
ATOM 732 C C . ILE A 1 94 ? 4.833 4.265 -11.297 1.00 56.44 94 ILE A C 1
ATOM 734 O O . ILE A 1 94 ? 3.733 3.724 -11.289 1.00 56.44 94 ILE A O 1
ATOM 738 N N . LYS A 1 95 ? 5.962 3.547 -11.286 1.00 45.72 95 LYS A N 1
ATOM 739 C CA . LYS A 1 95 ? 5.994 2.197 -10.731 1.00 45.72 95 LYS A CA 1
ATOM 740 C C . LYS A 1 95 ? 6.041 2.425 -9.230 1.00 45.72 95 LYS A C 1
ATOM 742 O O . LYS A 1 95 ? 7.114 2.799 -8.749 1.00 45.72 95 LYS A O 1
ATOM 747 N N . PRO A 1 96 ? 4.948 2.258 -8.463 1.00 46.44 96 PRO A N 1
ATOM 748 C CA . PRO A 1 96 ? 5.149 1.996 -7.057 1.00 46.44 96 PRO A CA 1
ATOM 749 C C . PRO A 1 96 ? 5.960 0.696 -7.026 1.00 46.44 96 PRO A C 1
ATOM 751 O O . PRO A 1 96 ? 5.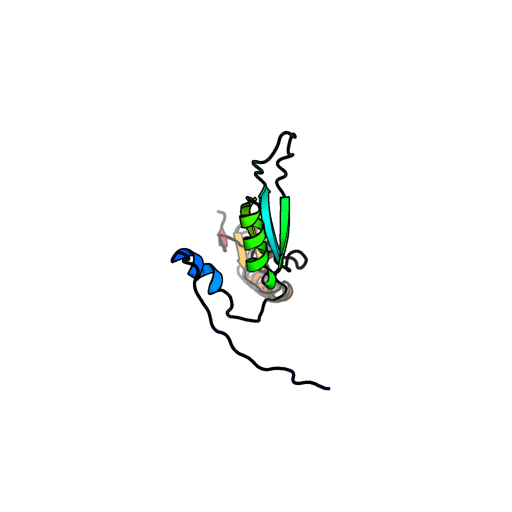526 -0.359 -7.476 1.00 46.44 96 PRO A O 1
ATOM 754 N N . THR A 1 97 ? 7.208 0.786 -6.582 1.00 47.78 97 THR A N 1
ATOM 755 C CA . THR A 1 97 ? 8.105 -0.355 -6.352 1.00 47.78 97 THR A CA 1
ATOM 756 C C . THR A 1 97 ? 7.630 -1.245 -5.193 1.00 47.78 97 THR A C 1
ATOM 758 O O . THR A 1 97 ? 8.343 -2.147 -4.764 1.00 47.78 97 THR A O 1
ATOM 761 N N . SER A 1 98 ? 6.404 -1.030 -4.723 1.00 55.56 98 SER A N 1
ATOM 762 C CA . SER A 1 98 ? 5.604 -1.894 -3.873 1.00 55.56 98 SER A CA 1
ATOM 763 C C . SER A 1 98 ? 4.266 -2.148 -4.580 1.00 55.56 98 SER A C 1
ATOM 765 O O . SER A 1 98 ? 3.748 -1.217 -5.205 1.00 55.56 98 SER A O 1
ATOM 767 N N . PRO A 1 99 ? 3.655 -3.344 -4.472 1.00 61.75 99 PRO A N 1
ATOM 768 C CA . PRO A 1 99 ? 2.243 -3.481 -4.829 1.00 61.75 99 PRO A CA 1
ATOM 769 C C . PRO A 1 99 ? 1.439 -2.362 -4.140 1.00 61.75 99 PRO A C 1
ATOM 771 O O . PRO A 1 99 ? 1.826 -1.951 -3.037 1.00 61.75 99 PRO A O 1
ATOM 774 N N . PRO A 1 100 ? 0.388 -1.811 -4.780 1.00 68.31 100 PRO A N 1
ATOM 775 C CA . PRO A 1 100 ? -0.449 -0.799 -4.147 1.00 68.31 100 PRO A CA 1
ATOM 776 C C . PRO A 1 100 ? -0.890 -1.330 -2.783 1.00 68.31 100 PRO A C 1
ATOM 778 O O . PRO A 1 100 ? -1.483 -2.405 -2.698 1.00 68.31 100 PRO A O 1
ATOM 781 N N . GLN A 1 101 ? -0.505 -0.625 -1.716 1.00 79.62 101 GLN A N 1
ATOM 782 C CA . GLN A 1 101 ? -0.846 -1.052 -0.368 1.00 79.62 101 GLN A CA 1
ATOM 783 C C . GLN A 1 101 ? -2.357 -0.872 -0.194 1.00 79.62 101 GLN A C 1
ATOM 785 O O . GLN A 1 101 ? -2.855 0.236 -0.428 1.00 79.62 101 GLN A O 1
ATOM 790 N N . PRO A 1 102 ? -3.093 -1.940 0.158 1.00 90.94 102 PRO A N 1
ATOM 791 C CA . PRO A 1 102 ? -4.526 -1.838 0.360 1.00 90.94 102 PRO A CA 1
ATOM 792 C C . PRO A 1 102 ? -4.843 -0.891 1.517 1.00 90.94 102 PRO A C 1
ATOM 794 O O . PRO A 1 102 ? -4.009 -0.635 2.391 1.00 90.94 102 PRO A O 1
ATOM 797 N N . TRP A 1 103 ? -6.060 -0.361 1.511 1.00 92.38 103 TRP A N 1
ATOM 798 C CA . TRP A 1 103 ? -6.548 0.492 2.584 1.00 92.38 103 TRP A CA 1
ATOM 799 C C . TRP A 1 103 ? -7.011 -0.366 3.762 1.00 92.38 103 TRP A C 1
ATOM 801 O O . TRP A 1 103 ? -7.692 -1.371 3.574 1.00 92.38 103 TRP A O 1
ATOM 811 N N . TRP A 1 104 ? -6.655 0.044 4.973 1.00 96.19 104 TRP A N 1
ATOM 812 C CA . TRP A 1 104 ? -7.058 -0.599 6.219 1.00 96.19 104 TRP A CA 1
ATOM 813 C C . TRP A 1 104 ? -7.634 0.436 7.172 1.00 96.19 104 TRP A C 1
ATOM 815 O O . TRP A 1 104 ? -7.156 1.571 7.230 1.00 96.19 104 TRP A O 1
ATOM 825 N N . VAL A 1 105 ? -8.638 0.023 7.940 1.00 96.75 105 VAL A N 1
ATOM 826 C CA . VAL A 1 105 ? -9.154 0.768 9.088 1.00 96.75 105 VAL A CA 1
ATOM 827 C C . VAL A 1 105 ? -8.448 0.224 10.325 1.00 96.75 105 VAL A C 1
ATOM 829 O O . VAL A 1 105 ? -8.678 -0.916 10.724 1.00 96.75 105 VAL A O 1
ATOM 832 N N . GLU A 1 106 ? -7.572 1.023 10.913 1.00 96.75 106 GLU A N 1
ATOM 833 C CA . GLU A 1 106 ? -7.001 0.777 12.230 1.00 96.75 106 GLU A CA 1
ATOM 834 C C . GLU A 1 106 ? -7.973 1.285 13.295 1.00 96.75 106 GLU A C 1
ATOM 836 O O . GLU A 1 106 ? -8.400 2.434 13.225 1.00 96.75 106 GLU A O 1
ATOM 841 N N . ILE A 1 107 ? -8.305 0.465 14.291 1.00 96.56 107 ILE A N 1
ATOM 842 C CA . ILE A 1 107 ? -9.094 0.882 15.449 1.00 96.56 107 ILE A CA 1
ATOM 843 C C . ILE A 1 107 ? -8.353 0.520 16.730 1.00 96.56 107 ILE A C 1
ATOM 845 O O . ILE A 1 107 ? -8.022 -0.637 16.968 1.00 96.56 107 ILE A O 1
ATOM 849 N N . THR A 1 108 ? -8.119 1.514 17.578 1.00 96.25 108 THR A N 1
ATOM 850 C CA . THR A 1 108 ? -7.554 1.349 18.918 1.00 96.25 108 THR A CA 1
ATOM 851 C C . THR A 1 108 ? -8.626 1.566 19.969 1.00 96.25 108 THR A C 1
ATOM 853 O O . THR A 1 108 ? -9.447 2.474 19.856 1.00 96.25 108 THR A O 1
ATOM 856 N N . THR A 1 109 ? -8.614 0.745 21.012 1.00 95.81 109 THR A N 1
ATOM 857 C CA . THR A 1 109 ? -9.494 0.876 22.175 1.00 95.81 109 THR A CA 1
ATOM 858 C C . THR A 1 109 ? -8.658 1.045 23.437 1.00 95.81 109 THR A C 1
ATOM 860 O O . THR A 1 109 ? -7.539 0.542 23.538 1.00 95.81 109 THR A O 1
ATOM 863 N N . THR A 1 110 ? -9.182 1.788 24.412 1.00 93.75 110 THR A N 1
ATOM 864 C CA . THR A 1 110 ? -8.507 2.023 25.698 1.00 93.75 110 THR A CA 1
ATOM 865 C C . THR A 1 110 ? -8.893 0.970 26.735 1.00 93.75 110 THR A C 1
ATOM 867 O O . THR A 1 110 ? -8.037 0.535 27.502 1.00 93.75 110 THR A O 1
ATOM 870 N N . GLN A 1 111 ? -10.160 0.539 26.757 1.00 91.81 111 GLN A N 1
ATOM 871 C CA . GLN A 1 111 ? -10.649 -0.512 27.653 1.00 91.81 111 GLN A CA 1
ATOM 872 C C . GLN A 1 111 ? -11.696 -1.389 26.936 1.00 91.81 111 GLN A C 1
ATOM 874 O O . GLN A 1 111 ? -12.758 -0.862 26.611 1.00 91.81 111 GLN A O 1
ATOM 879 N N . PRO A 1 112 ? -11.436 -2.694 26.707 1.00 91.81 112 PRO A N 1
ATOM 880 C CA . PRO A 1 112 ? -10.122 -3.343 26.812 1.00 91.81 112 PRO A CA 1
ATOM 881 C C . PRO A 1 112 ? -9.098 -2.669 25.889 1.00 91.81 112 PRO A C 1
ATOM 883 O O . PRO A 1 112 ? -9.479 -1.997 24.930 1.00 91.81 112 PRO A O 1
ATOM 886 N N . LYS A 1 113 ? -7.803 -2.786 26.195 1.00 94.00 113 LYS A N 1
ATOM 887 C CA . LYS A 1 113 ? -6.757 -2.169 25.377 1.00 94.00 113 LYS A CA 1
ATOM 888 C C . LYS A 1 113 ? -6.451 -3.066 24.181 1.00 94.00 113 LYS A C 1
ATOM 890 O O . LYS A 1 113 ? -5.694 -4.024 24.309 1.00 94.00 113 LYS A O 1
ATOM 895 N N . CYS A 1 114 ? -7.016 -2.740 23.026 1.00 94.25 114 CYS A N 1
ATOM 896 C CA . CYS A 1 114 ? -6.895 -3.555 21.823 1.00 94.25 114 CYS A CA 1
ATOM 897 C C . CYS A 1 114 ? -6.570 -2.694 20.600 1.00 94.25 114 CYS A C 1
ATOM 899 O O . CYS A 1 114 ? -6.868 -1.500 20.558 1.00 94.25 114 CYS A O 1
ATOM 901 N N . LEU A 1 115 ? -5.941 -3.320 19.611 1.00 94.75 115 LEU A N 1
ATOM 902 C CA . LEU A 1 115 ? -5.648 -2.762 18.297 1.00 94.75 115 LEU A CA 1
ATOM 903 C C . LEU A 1 115 ? -6.204 -3.715 17.236 1.00 94.75 115 LEU A C 1
ATOM 905 O O . LEU A 1 115 ? -5.801 -4.877 17.172 1.00 94.75 115 LEU A O 1
ATOM 909 N N . TYR A 1 116 ? -7.114 -3.210 16.413 1.00 95.44 116 TYR A N 1
ATOM 910 C CA . TYR A 1 116 ? -7.794 -3.939 15.350 1.00 95.44 116 TYR A CA 1
ATOM 911 C C . TYR A 1 116 ? -7.440 -3.349 13.988 1.00 95.44 116 TYR A C 1
ATOM 913 O O . TYR A 1 116 ? -7.383 -2.131 13.835 1.00 95.44 116 TYR A O 1
ATOM 921 N N . TYR A 1 117 ? -7.258 -4.207 12.988 1.00 95.81 117 TYR A N 1
ATOM 922 C CA . TYR A 1 117 ? -7.136 -3.817 11.588 1.00 95.81 117 TYR A CA 1
ATOM 923 C C . TYR A 1 117 ? -8.227 -4.495 10.759 1.00 95.81 117 TYR A C 1
ATOM 925 O O . TYR A 1 117 ? -8.266 -5.722 10.665 1.00 95.81 117 TYR A O 1
ATOM 933 N N . PHE A 1 118 ? -9.072 -3.695 10.110 1.00 95.19 118 PHE A N 1
ATOM 934 C CA . PHE A 1 118 ? -10.133 -4.167 9.220 1.00 95.19 118 PHE A CA 1
ATOM 935 C C . PHE A 1 118 ? -9.812 -3.822 7.764 1.00 95.19 118 PHE A C 1
ATOM 937 O O . PHE A 1 118 ? -9.386 -2.706 7.464 1.00 95.19 118 PHE A O 1
ATOM 944 N N . GLY A 1 119 ? -9.991 -4.789 6.865 1.00 93.12 119 GLY A N 1
ATOM 945 C CA . GLY A 1 119 ? -9.617 -4.701 5.453 1.00 93.12 119 GLY A CA 1
ATOM 946 C C . GLY A 1 119 ? -9.209 -6.074 4.905 1.00 93.12 119 GLY A C 1
ATOM 947 O O . GLY A 1 119 ? -9.530 -7.093 5.527 1.00 93.12 119 GLY A O 1
ATOM 948 N N . PRO A 1 120 ? -8.485 -6.135 3.773 1.00 92.81 120 PRO A N 1
ATOM 949 C CA . PRO A 1 120 ? -8.042 -5.022 2.922 1.00 92.81 120 PRO A CA 1
ATOM 950 C C . PRO A 1 120 ? -9.180 -4.411 2.086 1.00 92.81 120 PRO A C 1
ATOM 952 O O . PRO A 1 120 ? -10.006 -5.143 1.552 1.00 92.81 120 PRO A O 1
ATOM 955 N N . PHE A 1 121 ? -9.176 -3.088 1.912 1.00 91.75 121 PHE A N 1
ATOM 956 C CA . PHE A 1 121 ? -10.097 -2.354 1.032 1.00 91.75 121 PHE A CA 1
ATOM 957 C C . PHE A 1 121 ? -9.390 -1.850 -0.232 1.00 91.75 121 PHE A C 1
ATOM 959 O O . PHE A 1 121 ? -8.203 -1.496 -0.206 1.00 91.75 121 PHE A O 1
ATOM 966 N N . GLU A 1 122 ? -10.129 -1.763 -1.337 1.00 85.50 122 GLU A N 1
ATOM 967 C CA . GLU A 1 122 ? -9.615 -1.289 -2.626 1.00 85.50 122 GLU A CA 1
ATOM 968 C C . GLU A 1 122 ? -9.475 0.239 -2.652 1.00 85.50 122 GLU A C 1
ATOM 970 O O . GLU A 1 122 ? -8.618 0.787 -3.352 1.00 85.50 122 GLU A O 1
ATOM 975 N N . SER A 1 123 ? -10.284 0.952 -1.860 1.00 87.56 123 SER A N 1
ATOM 976 C CA . SER A 1 123 ? -10.270 2.415 -1.802 1.00 87.56 123 SER A CA 1
ATOM 977 C C . SER A 1 123 ? -10.501 2.977 -0.398 1.00 87.56 123 SER A C 1
ATOM 979 O O . SER A 1 123 ? -11.152 2.366 0.447 1.00 87.56 123 SER A O 1
ATOM 981 N N . PHE A 1 124 ? -10.035 4.210 -0.174 1.00 90.75 124 PHE A N 1
ATOM 982 C CA . PHE A 1 124 ? -10.320 4.960 1.053 1.00 90.75 124 PHE A CA 1
ATOM 983 C C . PHE A 1 124 ? -11.828 5.123 1.295 1.00 90.75 124 PHE A C 1
ATOM 985 O O . PHE A 1 124 ? -12.284 5.026 2.428 1.00 90.75 124 PHE A O 1
ATOM 992 N N . SER A 1 125 ? -12.611 5.353 0.233 1.00 91.88 125 SER A N 1
ATOM 993 C CA . SER A 1 125 ? -14.063 5.542 0.346 1.00 91.88 125 SER A CA 1
ATOM 994 C C . SER A 1 125 ? -14.777 4.274 0.812 1.00 91.88 125 SER A C 1
ATOM 996 O O . SER A 1 125 ? -15.744 4.371 1.559 1.00 91.88 125 SER A O 1
ATOM 998 N N . GLU A 1 126 ? -14.310 3.106 0.369 1.00 92.62 126 GLU A N 1
ATOM 999 C CA . GLU A 1 126 ? -14.832 1.808 0.801 1.00 92.62 126 GLU A CA 1
ATOM 1000 C C . GLU A 1 126 ? -14.479 1.536 2.269 1.00 92.62 126 GLU A C 1
ATOM 1002 O O . GLU A 1 126 ? -15.342 1.144 3.052 1.00 92.62 126 GLU A O 1
ATOM 1007 N N . ALA A 1 127 ? -13.239 1.816 2.675 1.00 93.62 127 ALA A N 1
ATOM 1008 C CA . ALA A 1 127 ? -12.832 1.720 4.076 1.00 93.62 127 ALA A CA 1
ATOM 1009 C C . ALA A 1 127 ? -13.680 2.644 4.973 1.00 93.62 127 ALA A C 1
ATOM 1011 O O . ALA A 1 127 ? -14.182 2.225 6.015 1.00 93.62 127 ALA A O 1
ATOM 1012 N N . LEU A 1 128 ? -13.904 3.886 4.530 1.00 95.50 128 LEU A N 1
ATOM 1013 C CA . LEU A 1 128 ? -14.701 4.885 5.243 1.00 95.50 128 LEU A CA 1
ATOM 1014 C C . LEU A 1 128 ? -16.172 4.474 5.375 1.00 95.50 128 LEU A C 1
ATOM 1016 O O . LEU A 1 128 ? -16.769 4.691 6.428 1.00 95.50 128 LEU A O 1
ATOM 1020 N N . SER A 1 129 ? -16.762 3.858 4.343 1.00 96.00 129 SER A N 1
ATOM 1021 C CA . SER A 1 129 ? -18.151 3.395 4.425 1.00 96.00 129 SER A CA 1
ATOM 1022 C C . SER A 1 129 ? -18.333 2.266 5.441 1.00 96.00 129 SER A C 1
ATOM 1024 O O . SER A 1 129 ? -19.381 2.199 6.075 1.00 96.00 129 SER A O 1
ATOM 1026 N N . HIS A 1 130 ? -17.321 1.412 5.629 1.00 94.12 130 HIS A N 1
ATOM 1027 C CA . HIS A 1 130 ? -17.365 0.308 6.597 1.00 94.12 130 HIS A CA 1
ATOM 1028 C C . HIS A 1 130 ? -16.938 0.718 8.015 1.00 94.12 130 HIS A C 1
ATOM 1030 O O . HIS A 1 130 ? -17.380 0.102 8.981 1.00 94.12 130 HIS A O 1
ATOM 1036 N N . GLN A 1 131 ? -16.129 1.775 8.157 1.00 94.88 131 GLN A N 1
ATOM 1037 C CA . GLN A 1 131 ? -15.590 2.249 9.439 1.00 94.88 131 GLN A CA 1
ATOM 1038 C C . GLN A 1 131 ? -16.665 2.426 10.522 1.00 94.88 131 GLN A C 1
ATOM 1040 O O . GLN A 1 131 ? -16.449 2.030 11.665 1.00 94.88 131 GLN A O 1
ATOM 1045 N N . SER A 1 132 ? -17.807 3.026 10.172 1.00 94.75 132 SER A N 1
ATOM 1046 C CA . SER A 1 132 ? -18.891 3.296 11.129 1.00 94.75 132 SER A CA 1
ATOM 1047 C C . SER A 1 132 ? -19.455 2.023 11.766 1.00 94.75 132 SER A C 1
ATOM 1049 O O . SER A 1 132 ? -19.598 1.986 12.984 1.00 94.75 132 SER A O 1
ATOM 1051 N N . GLY A 1 133 ? -19.662 0.961 10.981 1.00 95.69 133 GLY A N 1
ATOM 1052 C CA . GLY A 1 133 ? -20.165 -0.319 11.485 1.00 95.69 133 GLY A CA 1
ATOM 1053 C C . GLY A 1 133 ? -19.235 -0.946 12.525 1.00 95.69 133 GLY A C 1
ATOM 1054 O O . GLY A 1 133 ? -19.685 -1.338 13.594 1.00 95.69 133 GLY A O 1
ATOM 1055 N N . TYR A 1 134 ? -17.921 -0.934 12.279 1.00 95.06 134 TYR A N 1
ATOM 1056 C CA . TYR A 1 134 ? -16.950 -1.466 13.245 1.00 95.06 134 TYR A CA 1
ATOM 1057 C C . TYR A 1 134 ? -16.924 -0.677 14.560 1.00 95.06 134 TYR A C 1
ATOM 1059 O O . TYR A 1 134 ? -16.725 -1.250 15.630 1.00 95.06 134 TYR A O 1
ATOM 1067 N N . ILE A 1 135 ? -17.113 0.644 14.496 1.00 94.25 135 ILE A N 1
ATOM 1068 C CA . ILE A 1 135 ? -17.184 1.483 15.697 1.00 94.25 135 ILE A CA 1
ATOM 1069 C C . ILE A 1 135 ? -18.461 1.169 16.487 1.00 94.25 135 ILE A C 1
ATOM 1071 O O . ILE A 1 135 ? -18.390 1.057 17.709 1.00 94.25 135 ILE A O 1
ATOM 1075 N N . GLU A 1 136 ? -19.604 1.016 15.815 1.00 95.50 136 GLU A N 1
ATOM 1076 C CA . GLU A 1 136 ? -20.889 0.683 16.447 1.00 95.50 136 GLU A CA 1
ATOM 1077 C C . GLU A 1 136 ? -20.858 -0.686 17.142 1.00 95.50 136 GLU A C 1
ATOM 1079 O O . GLU A 1 136 ? -21.337 -0.814 18.275 1.00 95.50 136 GLU A O 1
ATOM 1084 N N . ASP A 1 137 ? -20.236 -1.683 16.509 1.00 95.19 137 ASP A N 1
ATOM 1085 C CA . ASP A 1 137 ? -20.047 -3.015 17.089 1.00 95.19 137 ASP A CA 1
ATOM 1086 C C . ASP A 1 137 ? -19.201 -2.935 18.372 1.00 95.19 137 ASP A C 1
ATOM 1088 O O . ASP A 1 137 ? -19.626 -3.395 19.434 1.00 95.19 137 ASP A O 1
ATOM 1092 N N . LEU A 1 138 ? -18.053 -2.245 18.327 1.00 93.25 138 LEU A N 1
ATOM 1093 C CA . LEU A 1 138 ? -17.174 -2.072 19.493 1.00 93.25 138 LEU A CA 1
ATOM 1094 C C . LEU A 1 138 ? -17.838 -1.274 20.626 1.00 93.25 138 LEU A C 1
ATOM 1096 O O . LEU A 1 138 ? -17.639 -1.571 21.805 1.00 93.25 138 LEU A O 1
ATOM 1100 N N . GLN A 1 139 ? -18.647 -0.266 20.294 1.00 93.75 139 GLN A N 1
ATOM 1101 C CA . GLN A 1 139 ? -19.432 0.471 21.287 1.00 93.75 139 GLN A CA 1
ATOM 1102 C C . GLN A 1 139 ? -20.482 -0.424 21.951 1.00 93.75 139 GLN A C 1
ATOM 1104 O O . GLN A 1 139 ? -20.673 -0.349 23.167 1.00 93.75 139 GLN A O 1
ATOM 1109 N N . SER A 1 140 ? -21.133 -1.292 21.174 1.00 94.25 140 SER A N 1
ATOM 1110 C CA . SER A 1 140 ? -22.123 -2.253 21.675 1.00 94.25 140 SER A CA 1
ATOM 1111 C C . SER A 1 140 ? -21.489 -3.305 22.590 1.00 94.25 140 SER A C 1
ATOM 1113 O O . SER A 1 140 ? -22.100 -3.724 23.574 1.00 94.25 140 SER A O 1
ATOM 1115 N N . GLU A 1 141 ? -20.227 -3.657 22.342 1.00 92.31 141 GLU A N 1
ATOM 1116 C CA . GLU A 1 141 ? -19.400 -4.507 23.209 1.00 92.31 141 GLU A CA 1
ATOM 1117 C C . GLU A 1 141 ? -18.837 -3.781 24.447 1.00 92.31 141 GLU A C 1
ATOM 1119 O O . GLU A 1 141 ? -18.052 -4.347 25.206 1.00 92.31 141 GLU A O 1
ATOM 1124 N N . SER A 1 142 ? -19.270 -2.543 24.713 1.00 92.06 142 SER A N 1
ATOM 1125 C CA . SER A 1 142 ? -18.816 -1.723 25.847 1.00 92.06 142 SER A CA 1
ATOM 1126 C C . SER A 1 142 ? -17.326 -1.348 25.806 1.00 92.06 142 SER A C 1
ATOM 1128 O O . SER A 1 142 ? -16.733 -1.076 26.854 1.00 92.06 142 SER A O 1
ATOM 1130 N N . ALA A 1 143 ? -16.713 -1.289 24.617 1.00 92.12 143 ALA A N 1
ATOM 1131 C CA . ALA A 1 143 ? -15.355 -0.778 24.474 1.00 92.12 143 ALA A CA 1
ATOM 1132 C C . ALA A 1 143 ? -15.306 0.746 24.689 1.00 92.12 143 ALA A C 1
ATOM 1134 O O . ALA A 1 143 ? -16.149 1.505 24.207 1.00 92.12 143 ALA A O 1
ATOM 1135 N N . VAL A 1 144 ? -14.286 1.216 25.408 1.00 93.31 144 VAL A N 1
ATOM 1136 C CA . VAL A 1 144 ? -14.108 2.629 25.775 1.00 93.31 144 VAL A CA 1
ATOM 1137 C C . VAL A 1 144 ? -12.858 3.203 25.121 1.00 93.31 144 VAL A C 1
ATOM 1139 O O . VAL A 1 144 ? -11.842 2.520 24.975 1.00 93.31 144 VAL A O 1
ATOM 1142 N N . GLY A 1 145 ? -12.915 4.492 24.769 1.00 93.50 145 GLY A N 1
ATOM 1143 C CA . GLY A 1 145 ? -11.785 5.225 24.195 1.00 93.50 145 GLY A CA 1
ATOM 1144 C C . GLY A 1 145 ? -11.407 4.701 22.813 1.00 93.50 145 GLY A C 1
ATOM 1145 O O . GLY A 1 145 ? -10.235 4.427 22.571 1.00 93.50 145 GLY A O 1
ATOM 1146 N N . ILE A 1 146 ? -12.418 4.504 21.962 1.00 95.31 146 ILE A N 1
ATOM 1147 C CA . ILE A 1 146 ? -12.281 4.031 20.584 1.00 95.31 146 ILE A CA 1
ATOM 1148 C C . ILE A 1 146 ? -11.727 5.172 19.721 1.00 95.31 146 ILE A C 1
ATOM 1150 O O . ILE A 1 146 ? -12.303 6.260 19.685 1.00 95.31 146 ILE A O 1
ATOM 1154 N N . ASN A 1 147 ? -10.631 4.919 19.015 1.00 95.88 147 ASN A N 1
ATOM 1155 C CA . ASN A 1 147 ? -10.062 5.805 18.006 1.00 95.88 147 ASN A CA 1
ATOM 1156 C C . ASN A 1 147 ? -9.827 5.004 16.725 1.00 95.88 147 ASN A C 1
ATOM 1158 O O . ASN A 1 147 ? -9.361 3.873 16.786 1.00 95.88 147 ASN A O 1
ATOM 1162 N N . SER A 1 148 ? -10.160 5.584 15.579 1.00 94.12 148 SER A N 1
ATOM 1163 C CA . SER A 1 148 ? -10.106 4.927 14.278 1.00 94.12 148 SER A CA 1
ATOM 1164 C C . SER A 1 148 ? -9.349 5.777 13.263 1.00 94.12 148 SER A C 1
ATOM 1166 O O . SER A 1 148 ? -9.661 6.960 13.108 1.00 94.12 148 SER A O 1
ATOM 1168 N N . GLU A 1 149 ? -8.435 5.166 12.519 1.00 95.94 149 GLU A N 1
ATOM 1169 C CA . GLU A 1 149 ? -7.643 5.800 11.467 1.00 95.94 149 GLU A CA 1
ATOM 1170 C C . GLU A 1 149 ? -7.653 4.933 10.202 1.00 95.94 149 GLU A C 1
ATOM 1172 O O . GLU A 1 149 ? -7.496 3.718 10.268 1.00 95.94 149 GLU A O 1
ATOM 1177 N N . ILE A 1 150 ? -7.820 5.548 9.029 1.00 93.06 150 ILE A N 1
ATOM 1178 C CA . ILE A 1 150 ? -7.749 4.843 7.743 1.00 93.06 150 ILE A CA 1
ATOM 1179 C C . ILE A 1 150 ? -6.396 5.124 7.102 1.00 93.06 150 ILE A C 1
ATOM 1181 O O . ILE A 1 150 ? -6.064 6.279 6.832 1.00 93.06 150 ILE A O 1
ATOM 1185 N N . LYS A 1 151 ? -5.636 4.071 6.800 1.00 91.38 151 LYS A N 1
ATOM 1186 C CA . LYS A 1 151 ? -4.307 4.190 6.189 1.00 91.38 151 LYS A CA 1
ATOM 1187 C C . L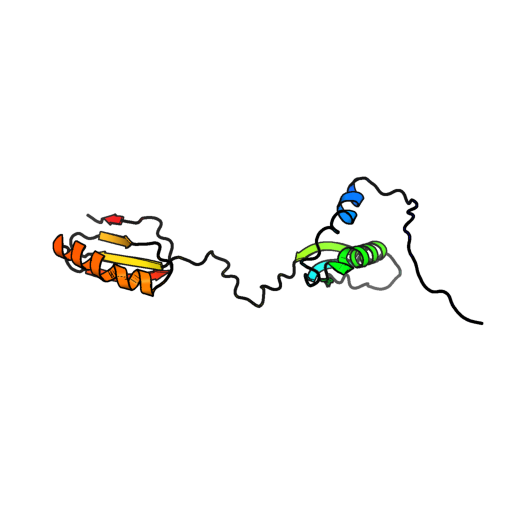YS A 1 151 ? -4.016 3.074 5.195 1.00 91.38 151 LYS A C 1
ATOM 1189 O O . LYS A 1 151 ? -4.627 2.011 5.232 1.00 91.38 151 LYS A O 1
ATOM 1194 N N . GLN A 1 152 ? -3.065 3.323 4.301 1.00 89.88 152 GLN A N 1
ATOM 1195 C CA . GLN A 1 152 ? -2.498 2.288 3.440 1.00 89.88 152 GLN A CA 1
ATOM 1196 C C . GLN A 1 152 ? -1.378 1.581 4.199 1.00 89.88 152 GLN A C 1
ATOM 1198 O O . GLN A 1 152 ? -0.411 2.223 4.613 1.00 89.88 152 GLN A O 1
ATOM 1203 N N . CYS A 1 153 ? -1.532 0.280 4.433 1.00 87.50 153 CYS A N 1
ATOM 1204 C CA . CYS A 1 153 ? -0.528 -0.530 5.116 1.00 87.50 153 CYS A CA 1
ATOM 1205 C C . CYS A 1 153 ? -0.700 -2.027 4.807 1.00 87.50 153 CYS A C 1
ATOM 1207 O O . CYS A 1 153 ? -1.566 -2.438 4.034 1.00 87.50 153 CYS A O 1
ATOM 1209 N N . GLN A 1 154 ? 0.160 -2.852 5.404 1.00 88.38 154 GLN A N 1
ATOM 1210 C CA . GLN A 1 154 ? 0.039 -4.307 5.410 1.00 88.38 154 GLN A CA 1
ATOM 1211 C C . GLN A 1 154 ? 0.299 -4.802 6.842 1.00 88.38 154 GLN A C 1
ATOM 1213 O O . GLN A 1 154 ? 1.456 -5.020 7.204 1.00 88.38 154 GLN A O 1
ATOM 1218 N N . PRO A 1 155 ? -0.740 -4.896 7.688 1.00 87.50 155 PRO A N 1
ATOM 1219 C CA . PRO A 1 155 ? -0.578 -5.352 9.062 1.00 87.50 155 PRO A CA 1
ATOM 1220 C C . PRO A 1 155 ? -0.189 -6.836 9.090 1.00 87.50 155 PRO A C 1
ATOM 1222 O O . PRO A 1 155 ? -0.776 -7.654 8.383 1.00 87.50 155 PRO A O 1
ATOM 1225 N N . GLU A 1 156 ? 0.796 -7.192 9.919 1.00 89.50 156 GLU A N 1
ATOM 1226 C CA . GLU A 1 156 ? 1.168 -8.598 10.156 1.00 89.50 156 GLU A CA 1
ATOM 1227 C C . GLU A 1 156 ? 0.156 -9.311 11.064 1.00 89.50 156 GLU A C 1
ATOM 1229 O O . GLU A 1 156 ? -0.047 -10.518 10.954 1.00 89.50 156 GLU A O 1
ATOM 1234 N N . VAL A 1 157 ? -0.491 -8.553 11.956 1.00 91.19 157 VAL A N 1
ATOM 1235 C CA . VAL A 1 157 ? -1.450 -9.044 12.948 1.00 91.19 157 VAL A CA 1
ATOM 1236 C C . VAL A 1 157 ? -2.709 -8.185 12.882 1.00 91.19 157 VAL A C 1
ATOM 1238 O O . VAL A 1 157 ? -2.632 -6.962 12.971 1.00 91.19 157 VAL A O 1
ATOM 1241 N N . LEU A 1 158 ? -3.869 -8.829 12.728 1.00 93.06 158 LEU A N 1
ATOM 1242 C CA . LEU A 1 158 ? -5.159 -8.140 12.579 1.00 93.06 158 LEU A CA 1
ATOM 1243 C C . LEU A 1 158 ? -5.793 -7.739 13.912 1.00 93.06 158 LEU A C 1
ATOM 1245 O O . LEU A 1 158 ? -6.609 -6.823 13.961 1.00 93.06 158 LEU A O 1
ATOM 1249 N N . THR A 1 159 ? -5.440 -8.431 14.991 1.00 93.25 159 THR A N 1
ATOM 1250 C CA . THR A 1 159 ? -5.974 -8.175 16.327 1.00 93.25 159 THR A CA 1
ATOM 1251 C C . THR A 1 159 ? -4.872 -8.366 17.347 1.00 93.25 159 THR A C 1
ATOM 1253 O O . THR A 1 159 ? -4.281 -9.442 17.440 1.00 93.25 159 THR A O 1
ATOM 1256 N N . GLN A 1 160 ? -4.583 -7.310 18.098 1.00 92.12 160 GLN A N 1
ATOM 1257 C CA . GLN A 1 160 ? -3.598 -7.327 19.163 1.00 92.12 160 GLN A CA 1
ATOM 1258 C C . GLN A 1 160 ? -4.237 -6.831 20.456 1.00 92.12 160 GLN A C 1
ATOM 1260 O O . GLN A 1 160 ? -4.630 -5.671 20.568 1.00 92.12 160 GLN A O 1
ATOM 1265 N N . GLU A 1 161 ? -4.325 -7.726 21.432 1.00 90.00 161 GLU A N 1
ATOM 1266 C CA . GLU A 1 161 ? -4.846 -7.443 22.766 1.00 90.00 161 GLU A CA 1
ATOM 1267 C C . GLU A 1 161 ? -3.687 -7.179 23.731 1.00 90.00 161 GLU A C 1
ATOM 1269 O O . GLU A 1 161 ? -2.668 -7.877 23.713 1.00 90.00 161 GLU A O 1
ATOM 1274 N N . TYR A 1 162 ? -3.842 -6.167 24.579 1.00 84.56 162 TYR A N 1
ATOM 1275 C CA . TYR A 1 162 ? -2.913 -5.847 25.654 1.00 84.56 162 TYR A CA 1
ATOM 1276 C C . TYR A 1 162 ? -3.632 -6.021 26.996 1.00 84.56 162 TYR A C 1
ATOM 1278 O O . TYR A 1 162 ? -4.643 -5.363 27.247 1.00 84.56 162 TYR A O 1
ATOM 1286 N N . PHE A 1 163 ? -3.095 -6.906 27.839 1.00 75.69 163 PHE A N 1
ATOM 1287 C CA . PHE A 1 163 ? -3.579 -7.176 29.198 1.00 75.69 163 PHE A CA 1
ATOM 1288 C C . PHE A 1 163 ? -2.927 -6.255 30.234 1.00 75.69 163 PHE A C 1
ATOM 1290 O O . PHE A 1 163 ? -1.737 -5.902 30.048 1.00 75.69 163 PHE A O 1
#

InterPro domains:
  IPR008213 CpcD-like domain [PF01383] (37-87)
  IPR008213 CpcD-like domain [PS51441] (35-87)
  IPR008213 CpcD-like domain [SM01094] (35-87)
  IPR014945 Protein of unknown function DUF1816 [PF08846] (101-159)